Protein AF-A0A0F9ZRP2-F1 (afdb_monomer_lite)

pLDDT: mean 80.38, std 9.48, range [54.25, 91.75]

Secondary structure (DSSP, 8-state):
--HHHHHHHHHHHHHHHHHHHHT------TT-S---HHHHHHHHHHHHHHHHHHHHHHHHHHHHHHHHHTTT-HHHHHHHHHHHHHHHHHHHHHHHHHHHHHHHHHH--

Radius of gyration: 28.44 Å; chains: 1; bounding box: 88×27×47 Å

Sequence (109 aa):
MNKKLVLFFALSILLVLPVLSLAIAFAPQPGSGAVNIQSLISGIISILWWIFLGIIVIMFIIAGILFLTAQGSEDQLGKAKKAVIWGGVGVFVAILGYSAFITIQSFLL

Foldseek 3Di:
DPVVVVVVVVVVVVVCVVVVVVPDDDDPDPPPDDPDVVSVVLVVVVVVLVVLVVVLVVLVVVLVVLCVPVVPPPVSVVVSVVSVVVSVVSVVVSVVVVVVSVVVVVVVD

Structure (mmCIF, N/CA/C/O backbone):
data_AF-A0A0F9ZRP2-F1
#
_entry.id   AF-A0A0F9ZRP2-F1
#
loop_
_atom_site.group_PDB
_atom_site.id
_atom_site.type_symbol
_atom_site.label_atom_id
_atom_site.label_alt_id
_atom_site.label_comp_id
_atom_site.label_asym_id
_atom_site.label_entity_id
_atom_site.label_seq_id
_atom_site.pdbx_PDB_ins_code
_atom_site.Cartn_x
_atom_site.Cartn_y
_atom_site.Cartn_z
_atom_site.occupancy
_atom_site.B_iso_or_equiv
_atom_site.auth_seq_id
_atom_site.auth_comp_id
_atom_site.auth_asym_id
_atom_site.auth_atom_id
_atom_site.pdbx_PDB_model_num
ATOM 1 N N . MET A 1 1 ? 61.957 -19.568 2.932 1.00 59.31 1 MET A N 1
ATOM 2 C CA . MET A 1 1 ? 60.760 -19.428 2.073 1.00 59.31 1 MET A CA 1
ATOM 3 C C . MET A 1 1 ? 61.212 -19.276 0.629 1.00 59.31 1 MET A C 1
ATOM 5 O O . MET A 1 1 ? 61.989 -18.373 0.334 1.00 59.31 1 MET A O 1
ATOM 9 N N . ASN A 1 2 ? 60.812 -20.194 -0.252 1.00 79.06 2 ASN A N 1
ATOM 10 C CA . ASN A 1 2 ? 61.295 -20.206 -1.633 1.00 79.06 2 ASN A CA 1
ATOM 11 C C . ASN A 1 2 ? 60.655 -19.039 -2.387 1.00 79.06 2 ASN A C 1
ATOM 13 O O . ASN A 1 2 ? 59.453 -19.052 -2.629 1.00 79.06 2 ASN A O 1
ATOM 17 N N . LYS A 1 3 ? 61.445 -18.025 -2.758 1.00 78.50 3 LYS A N 1
ATOM 18 C CA . LYS A 1 3 ? 60.944 -16.791 -3.396 1.00 78.50 3 LYS A CA 1
ATOM 19 C C . LYS A 1 3 ? 60.112 -17.065 -4.661 1.00 78.50 3 LYS A C 1
ATOM 21 O O . LYS A 1 3 ? 59.163 -16.345 -4.939 1.00 78.50 3 LYS A O 1
ATOM 26 N N . LYS A 1 4 ? 60.412 -18.158 -5.375 1.00 82.62 4 LYS A N 1
ATOM 27 C CA . LYS A 1 4 ? 59.633 -18.636 -6.529 1.00 82.62 4 LYS A CA 1
ATOM 28 C C . LYS A 1 4 ? 58.218 -19.077 -6.142 1.00 82.62 4 LYS A C 1
ATOM 30 O O . LYS A 1 4 ? 57.275 -18.756 -6.848 1.00 82.62 4 LYS A O 1
ATOM 35 N N . LEU A 1 5 ? 58.066 -19.754 -5.003 1.00 84.56 5 LEU A N 1
ATOM 36 C CA . LEU A 1 5 ? 56.770 -20.209 -4.495 1.00 84.56 5 LEU A CA 1
ATOM 37 C C . LEU A 1 5 ? 55.858 -19.017 -4.171 1.00 84.56 5 LEU A C 1
ATOM 39 O O . LEU A 1 5 ? 54.686 -19.021 -4.526 1.00 84.56 5 LEU A O 1
ATOM 43 N N . VAL A 1 6 ? 56.428 -17.973 -3.562 1.00 87.62 6 VAL A N 1
ATOM 44 C CA . VAL A 1 6 ? 55.711 -16.727 -3.246 1.00 87.62 6 VAL A CA 1
ATOM 45 C C . VAL A 1 6 ? 55.248 -16.026 -4.526 1.00 87.62 6 VAL A C 1
ATOM 47 O O . VAL A 1 6 ? 54.115 -15.559 -4.591 1.00 87.62 6 VAL A O 1
ATOM 50 N N . LEU A 1 7 ? 56.092 -16.007 -5.563 1.00 86.56 7 LEU A N 1
ATOM 51 C CA . LEU A 1 7 ? 55.763 -15.410 -6.858 1.00 86.56 7 LEU A CA 1
ATOM 52 C C . LEU A 1 7 ? 54.606 -16.142 -7.558 1.00 86.56 7 LEU A C 1
ATOM 54 O O . LEU A 1 7 ? 53.683 -15.495 -8.043 1.00 86.56 7 LEU A O 1
ATOM 58 N N . PHE A 1 8 ? 54.623 -17.479 -7.579 1.00 86.19 8 PHE A N 1
ATOM 59 C CA . PHE A 1 8 ? 53.543 -18.273 -8.176 1.00 86.19 8 PHE A CA 1
ATOM 60 C C . PHE A 1 8 ? 52.208 -18.069 -7.452 1.00 86.19 8 PHE A C 1
ATOM 62 O O . PHE A 1 8 ? 51.174 -17.914 -8.101 1.00 86.19 8 PHE A O 1
ATOM 69 N N . PHE A 1 9 ? 52.235 -18.005 -6.119 1.00 86.50 9 PHE A N 1
ATOM 70 C CA . PHE A 1 9 ? 51.032 -17.763 -5.325 1.00 86.50 9 PHE A CA 1
ATOM 71 C C . PHE A 1 9 ? 50.462 -16.361 -5.586 1.00 86.50 9 PHE A C 1
ATOM 73 O O . PHE A 1 9 ? 49.269 -16.216 -5.850 1.00 86.50 9 PHE A O 1
ATOM 80 N N . ALA A 1 10 ? 51.319 -15.337 -5.626 1.00 87.56 10 ALA A N 1
ATOM 81 C CA . ALA A 1 10 ? 50.914 -13.969 -5.946 1.00 87.56 10 ALA A CA 1
ATOM 82 C C . ALA A 1 10 ? 50.317 -13.843 -7.360 1.00 87.56 10 ALA A C 1
ATOM 84 O O . ALA A 1 10 ? 49.297 -13.179 -7.539 1.00 87.56 10 ALA A O 1
ATOM 85 N N . LEU A 1 11 ? 50.904 -14.521 -8.353 1.00 87.50 11 LEU A N 1
ATOM 86 C CA . LEU A 1 11 ? 50.409 -14.507 -9.732 1.00 87.50 11 LEU A CA 1
ATOM 87 C C . LEU A 1 11 ? 49.014 -15.141 -9.838 1.00 87.50 11 LEU A C 1
ATOM 89 O O . LEU A 1 11 ? 48.142 -14.609 -10.521 1.00 87.50 11 LEU A O 1
ATOM 93 N N . SER A 1 12 ? 48.794 -16.251 -9.126 1.00 82.31 12 SER A N 1
ATOM 94 C CA . SER A 1 12 ? 47.499 -16.937 -9.112 1.00 82.31 12 SER A CA 1
ATOM 95 C C . SER A 1 12 ? 46.388 -16.070 -8.514 1.00 82.31 12 SER A C 1
ATOM 97 O O . SER A 1 12 ? 45.304 -15.993 -9.081 1.00 82.31 12 SER A O 1
ATOM 99 N N . ILE A 1 13 ? 46.678 -15.334 -7.437 1.0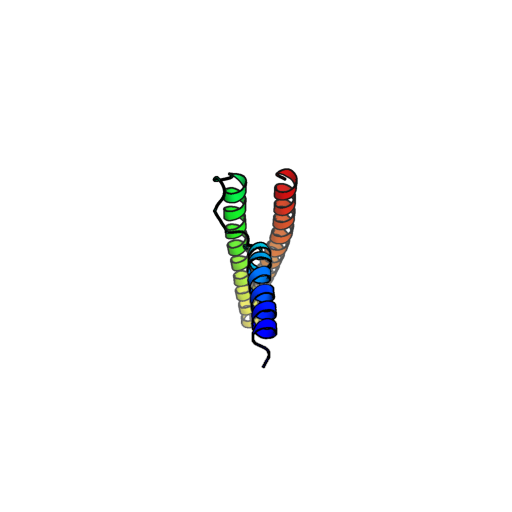0 84.44 13 ILE A N 1
ATOM 100 C CA . ILE A 1 13 ? 45.722 -14.410 -6.813 1.00 84.44 13 ILE A CA 1
ATOM 101 C C . ILE A 1 13 ? 45.384 -13.265 -7.774 1.00 84.44 13 ILE A C 1
ATOM 103 O O . ILE A 1 13 ? 44.215 -12.920 -7.938 1.00 84.44 13 ILE A O 1
ATOM 107 N N . LEU A 1 14 ? 46.389 -12.712 -8.457 1.00 86.81 14 LEU A N 1
ATOM 108 C CA . LEU A 1 14 ? 46.206 -11.587 -9.373 1.00 86.81 14 LEU A CA 1
ATOM 109 C C . LEU A 1 14 ? 45.355 -11.961 -10.599 1.00 86.81 14 LEU A C 1
ATOM 111 O O . LEU A 1 14 ? 44.565 -11.145 -11.062 1.00 86.81 14 LEU A O 1
ATOM 115 N N . LEU A 1 15 ? 45.454 -13.206 -11.074 1.00 85.38 15 LEU A N 1
ATOM 116 C CA . LEU A 1 15 ? 44.642 -13.740 -12.175 1.00 85.38 15 LEU A CA 1
ATOM 117 C C . LEU A 1 15 ? 43.191 -14.062 -11.780 1.00 85.38 15 LEU A C 1
ATOM 119 O O . LEU A 1 15 ? 42.329 -14.122 -12.653 1.00 85.38 15 LEU A O 1
ATOM 123 N N . VAL A 1 16 ? 42.900 -14.245 -10.488 1.00 84.19 16 VAL A N 1
ATOM 124 C CA . VAL A 1 16 ? 41.539 -14.522 -9.989 1.00 84.19 16 VAL A CA 1
ATOM 125 C C . VAL A 1 16 ? 40.739 -13.230 -9.761 1.00 84.19 16 VAL A C 1
ATOM 127 O O . VAL A 1 16 ? 39.517 -13.237 -9.898 1.00 84.19 16 VAL A O 1
ATOM 130 N N . LEU A 1 17 ? 41.401 -12.095 -9.500 1.00 82.94 17 LEU A N 1
ATOM 131 C CA . LEU A 1 17 ? 40.738 -10.798 -9.277 1.00 82.94 17 LEU A CA 1
ATOM 132 C C . LEU A 1 17 ? 39.803 -10.349 -10.425 1.00 82.94 17 LEU A C 1
ATOM 134 O O . LEU A 1 17 ? 38.688 -9.917 -10.129 1.00 82.94 17 LEU A O 1
ATOM 138 N N . PRO A 1 18 ? 40.172 -10.465 -11.720 1.00 80.31 18 PRO A N 1
ATOM 139 C CA . PRO A 1 18 ? 39.284 -10.092 -12.820 1.00 80.31 18 PRO A CA 1
ATOM 140 C C . PRO A 1 18 ? 38.039 -10.979 -12.883 1.00 80.31 18 PRO A C 1
ATOM 142 O O . PRO A 1 18 ? 36.953 -10.483 -13.156 1.00 80.31 18 PRO A O 1
ATOM 145 N N . VAL A 1 19 ? 38.170 -12.273 -12.576 1.00 78.50 19 VAL A N 1
ATOM 146 C CA . VAL A 1 19 ? 37.044 -13.221 -12.591 1.00 78.50 19 VAL A CA 1
ATOM 147 C C . VAL A 1 19 ? 35.996 -12.838 -11.541 1.00 78.50 19 VAL A C 1
ATOM 149 O O . VAL A 1 19 ? 34.801 -12.916 -11.808 1.00 78.50 19 VAL A O 1
ATOM 152 N N . LEU A 1 20 ? 36.435 -12.341 -10.380 1.00 77.19 20 LEU A N 1
ATOM 153 C CA . LEU A 1 20 ? 35.541 -11.805 -9.348 1.00 77.19 20 LEU A CA 1
ATOM 154 C C . LEU A 1 20 ? 34.887 -10.482 -9.773 1.00 77.19 20 LEU A C 1
ATOM 156 O O . LEU A 1 20 ? 33.722 -10.255 -9.461 1.00 77.19 20 LEU A O 1
ATOM 160 N N . SER A 1 21 ? 35.609 -9.638 -10.517 1.00 75.31 21 SER A N 1
ATOM 161 C CA . SER A 1 21 ? 35.072 -8.385 -11.068 1.00 75.31 21 SER A CA 1
ATOM 162 C C . SER A 1 21 ? 33.946 -8.632 -12.082 1.00 75.31 21 SER A C 1
ATOM 164 O O . SER A 1 21 ? 32.932 -7.940 -12.054 1.00 75.31 21 SER A O 1
ATOM 166 N N . LEU A 1 22 ? 34.070 -9.659 -12.935 1.00 71.88 22 LEU A N 1
ATOM 167 C CA . LEU A 1 22 ? 33.021 -10.032 -13.898 1.00 71.88 22 LEU A CA 1
ATOM 168 C C . LEU A 1 22 ? 31.813 -10.742 -13.257 1.00 71.88 22 LEU A C 1
ATOM 170 O O . LEU A 1 22 ? 30.746 -10.778 -13.864 1.00 71.88 22 LEU A O 1
ATOM 174 N N . ALA A 1 23 ? 31.958 -11.302 -12.053 1.00 68.81 23 ALA A N 1
ATOM 175 C CA . ALA A 1 23 ? 30.871 -11.967 -11.328 1.00 68.81 23 ALA A CA 1
ATOM 176 C C . ALA A 1 23 ? 29.999 -11.000 -10.504 1.00 68.81 23 ALA A C 1
ATOM 178 O O . ALA A 1 23 ? 29.009 -11.422 -9.903 1.00 68.81 23 ALA A O 1
ATOM 179 N N . ILE A 1 24 ? 30.343 -9.708 -10.462 1.00 67.62 24 ILE A N 1
ATOM 180 C CA . ILE A 1 24 ? 29.501 -8.694 -9.829 1.00 67.62 24 ILE A CA 1
ATOM 181 C C . ILE A 1 24 ? 28.243 -8.496 -10.682 1.00 67.62 24 ILE A C 1
ATOM 183 O O . ILE A 1 24 ? 28.260 -7.874 -11.743 1.00 67.62 24 ILE A O 1
ATOM 187 N N . ALA A 1 25 ? 27.124 -9.027 -10.192 1.00 64.62 25 ALA A N 1
ATOM 188 C CA . ALA A 1 25 ? 25.802 -8.657 -10.667 1.00 64.62 25 ALA A CA 1
ATOM 189 C C . ALA A 1 25 ? 25.504 -7.235 -10.176 1.00 64.62 25 ALA A C 1
ATOM 191 O O . ALA A 1 25 ? 25.249 -7.016 -8.989 1.00 64.62 25 ALA A O 1
ATOM 192 N N . PHE A 1 26 ? 25.553 -6.255 -11.077 1.00 60.88 26 PHE A N 1
ATOM 193 C CA . PHE A 1 26 ? 25.016 -4.932 -10.782 1.00 60.88 26 PHE A CA 1
ATOM 194 C C . PHE A 1 26 ? 23.525 -5.094 -10.482 1.00 60.88 26 PHE A C 1
ATOM 196 O O . PHE A 1 26 ? 22.774 -5.607 -11.316 1.00 60.88 26 PHE A O 1
ATOM 203 N N . ALA A 1 27 ? 23.099 -4.690 -9.282 1.00 63.53 27 ALA A N 1
ATOM 204 C CA . ALA A 1 27 ? 21.679 -4.582 -8.981 1.00 63.53 27 ALA A CA 1
ATOM 205 C C . ALA A 1 27 ? 21.017 -3.742 -10.089 1.00 63.53 27 ALA A C 1
ATOM 207 O O . ALA A 1 27 ? 21.640 -2.774 -10.543 1.00 63.53 27 ALA A O 1
ATOM 208 N N . PRO A 1 28 ? 19.800 -4.088 -10.549 1.00 60.62 28 PRO A N 1
ATOM 209 C CA . PRO A 1 28 ? 19.116 -3.297 -11.558 1.00 60.62 28 PRO A CA 1
ATOM 210 C C . PRO A 1 28 ? 19.033 -1.856 -11.056 1.00 60.62 28 PRO A C 1
ATOM 212 O O . PRO A 1 28 ? 18.356 -1.571 -10.070 1.00 60.62 28 PRO A O 1
ATOM 215 N N . GLN A 1 29 ? 19.780 -0.958 -11.691 1.00 61.00 29 GLN A N 1
ATOM 216 C CA . GLN A 1 29 ? 19.747 0.459 -11.365 1.00 61.00 29 GLN A CA 1
ATOM 217 C C . GLN A 1 29 ? 18.347 0.988 -11.713 1.00 61.00 29 GLN A C 1
ATOM 219 O O . GLN A 1 29 ? 17.937 0.898 -12.877 1.00 61.00 29 GLN A O 1
ATOM 224 N N . PRO A 1 30 ? 17.578 1.517 -10.744 1.00 54.50 30 PRO A N 1
ATOM 225 C CA . PRO A 1 30 ? 16.296 2.117 -11.058 1.00 54.50 30 PRO A CA 1
ATOM 226 C C . PRO A 1 30 ? 16.561 3.393 -11.867 1.00 54.50 30 PRO A C 1
ATOM 228 O O . PRO A 1 30 ? 17.051 4.380 -11.326 1.00 54.50 30 PRO A O 1
ATOM 231 N N . GLY A 1 31 ? 16.260 3.369 -13.170 1.00 62.41 31 GLY A N 1
ATOM 232 C CA . GLY A 1 31 ? 16.188 4.580 -13.997 1.00 62.41 31 GLY A CA 1
ATOM 233 C C . GLY A 1 31 ? 17.254 4.789 -15.081 1.00 62.41 31 GLY A C 1
ATOM 234 O O . GLY A 1 31 ? 17.318 5.889 -15.615 1.00 62.41 31 GLY A O 1
ATOM 235 N N . SER A 1 32 ? 18.064 3.791 -15.462 1.00 62.94 32 SER A N 1
ATOM 236 C CA . SER A 1 32 ? 19.093 3.975 -16.514 1.00 62.94 32 SER A CA 1
ATOM 237 C C . SER A 1 32 ? 18.671 3.600 -17.944 1.00 62.94 32 SER A C 1
ATOM 239 O O . SER A 1 32 ? 19.524 3.486 -18.823 1.00 62.94 32 SER A O 1
ATOM 241 N N . GLY A 1 33 ? 17.395 3.324 -18.191 1.00 54.25 33 GLY A N 1
ATOM 242 C CA . GLY A 1 33 ? 16.884 2.989 -19.521 1.00 54.25 33 GLY A CA 1
ATOM 243 C C . GLY A 1 33 ? 16.039 4.132 -20.060 1.00 54.25 33 GLY A C 1
ATOM 244 O O . GLY A 1 33 ? 15.405 4.830 -19.272 1.00 54.25 33 GLY A O 1
ATOM 245 N N . ALA A 1 34 ? 16.014 4.307 -21.385 1.00 60.84 34 ALA A N 1
ATOM 246 C CA . ALA A 1 34 ? 15.080 5.190 -22.083 1.00 60.84 34 ALA A CA 1
ATOM 247 C C . ALA A 1 34 ? 13.708 5.210 -21.391 1.00 60.84 34 ALA A C 1
ATOM 249 O O . ALA A 1 34 ? 13.220 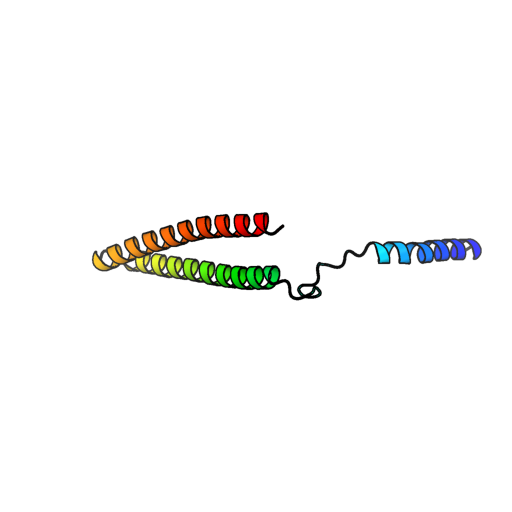4.152 -20.980 1.00 60.84 34 ALA A O 1
ATOM 250 N N . VAL A 1 35 ? 13.113 6.400 -21.249 1.00 63.53 35 VAL A N 1
ATOM 251 C CA . VAL A 1 35 ? 11.798 6.588 -20.624 1.00 63.53 35 VAL A CA 1
ATOM 252 C C . VAL A 1 35 ? 10.782 5.724 -21.367 1.00 63.53 35 VAL A C 1
ATOM 254 O O . VAL A 1 35 ? 10.252 6.099 -22.409 1.00 63.53 35 VAL A O 1
ATOM 257 N N . ASN A 1 36 ? 10.552 4.526 -20.842 1.00 75.56 36 ASN A N 1
ATOM 258 C CA . ASN A 1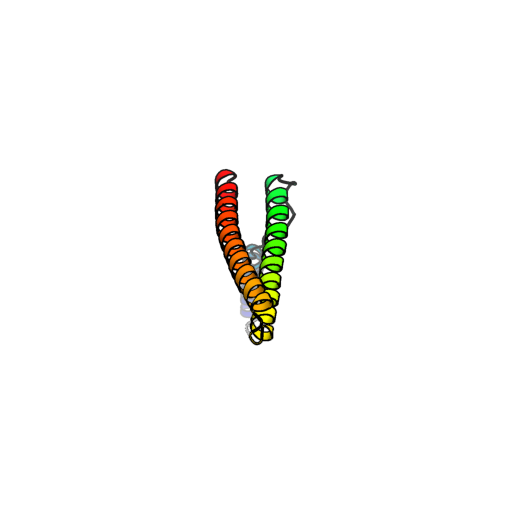 36 ? 9.552 3.612 -21.342 1.00 75.56 36 ASN A CA 1
ATOM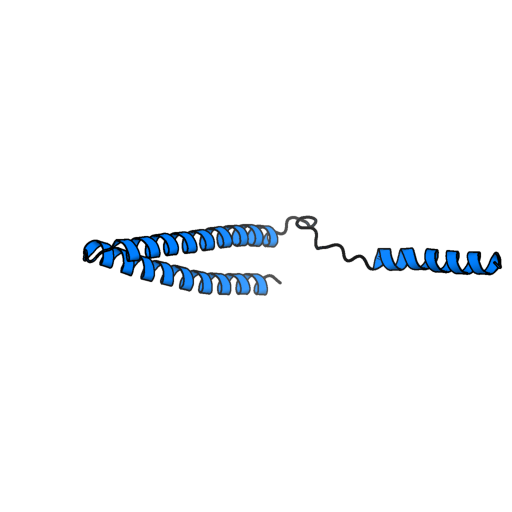 259 C C . ASN A 1 36 ? 8.241 4.048 -20.707 1.00 75.56 36 ASN A C 1
ATOM 261 O O . ASN A 1 36 ? 8.112 4.098 -19.487 1.00 75.56 36 ASN A O 1
ATOM 265 N N . ILE A 1 37 ? 7.253 4.369 -21.534 1.00 77.50 37 ILE A N 1
ATOM 266 C CA . ILE A 1 37 ? 5.922 4.785 -21.073 1.00 77.50 37 ILE A CA 1
ATOM 267 C C . ILE A 1 37 ? 5.358 3.753 -20.078 1.00 77.50 37 ILE A C 1
ATOM 269 O O . ILE A 1 37 ? 4.745 4.109 -19.075 1.00 77.50 37 ILE A O 1
ATOM 273 N N . GLN A 1 38 ? 5.678 2.477 -20.287 1.00 75.31 38 GLN A N 1
ATOM 274 C CA . GLN A 1 38 ? 5.351 1.375 -19.391 1.0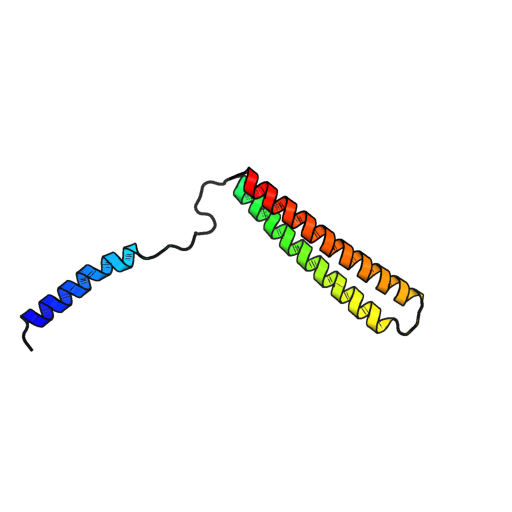0 75.31 38 GLN A CA 1
ATOM 275 C C . GLN A 1 38 ? 6.003 1.476 -18.002 1.00 75.31 38 GLN A C 1
ATOM 277 O O . GLN A 1 38 ? 5.331 1.220 -17.002 1.00 75.31 38 GLN A O 1
ATOM 282 N N . SER A 1 39 ? 7.274 1.889 -17.901 1.00 77.44 39 SER A N 1
ATOM 283 C CA . SER A 1 39 ? 7.932 2.054 -16.600 1.00 77.44 39 SER A CA 1
ATOM 284 C C . SER A 1 39 ? 7.354 3.243 -15.835 1.00 77.44 39 SER A C 1
ATOM 286 O O . SER A 1 39 ? 7.099 3.119 -14.639 1.00 77.44 39 SER A O 1
ATOM 288 N N . LEU A 1 40 ? 7.024 4.342 -16.523 1.00 81.38 40 LEU A N 1
ATOM 289 C CA . LEU A 1 40 ? 6.325 5.476 -15.913 1.00 81.38 40 LEU A CA 1
ATOM 290 C C . LEU A 1 40 ? 4.941 5.088 -15.382 1.00 81.38 40 LEU A C 1
ATOM 292 O O . LEU A 1 40 ? 4.630 5.375 -14.227 1.00 81.38 40 LEU A O 1
ATOM 296 N N . ILE A 1 41 ? 4.132 4.396 -16.190 1.00 80.81 41 ILE A N 1
ATOM 297 C CA . ILE A 1 41 ? 2.799 3.934 -15.781 1.00 80.81 41 ILE A CA 1
ATOM 298 C C . ILE A 1 41 ? 2.912 2.986 -14.582 1.00 80.81 41 ILE A C 1
ATOM 300 O O . ILE A 1 41 ? 2.199 3.159 -13.595 1.00 80.81 41 ILE A O 1
ATOM 304 N N . SER A 1 42 ? 3.844 2.028 -14.616 1.00 80.44 42 SER A N 1
ATOM 305 C CA . SER A 1 42 ? 4.057 1.105 -13.496 1.00 80.44 42 SER A CA 1
ATOM 306 C C . SER A 1 42 ? 4.516 1.814 -12.218 1.00 80.44 42 SER A C 1
ATOM 308 O O . SER A 1 42 ? 4.044 1.478 -11.134 1.00 80.44 42 SER A O 1
ATOM 310 N N . GLY A 1 43 ? 5.369 2.835 -12.336 1.00 84.25 43 GLY A N 1
ATOM 311 C CA . GLY A 1 43 ? 5.831 3.637 -11.207 1.00 84.25 43 GLY A CA 1
ATOM 312 C C . GLY A 1 43 ? 4.692 4.419 -10.558 1.00 84.25 43 GLY A C 1
ATOM 313 O O . GLY A 1 43 ? 4.522 4.362 -9.342 1.00 84.25 43 GLY A O 1
ATOM 314 N N . ILE A 1 44 ? 3.864 5.084 -11.370 1.00 84.31 44 ILE A N 1
ATOM 315 C CA . ILE A 1 44 ? 2.696 5.838 -10.892 1.00 84.31 44 ILE A CA 1
ATOM 316 C C . ILE A 1 44 ? 1.688 4.902 -10.219 1.00 84.31 44 ILE A C 1
ATOM 318 O O . ILE A 1 44 ? 1.231 5.194 -9.114 1.00 84.31 44 ILE A O 1
ATOM 322 N N . ILE A 1 45 ? 1.365 3.764 -10.846 1.00 84.50 45 ILE A N 1
ATOM 323 C CA . ILE A 1 45 ? 0.430 2.789 -10.272 1.00 84.50 45 ILE A CA 1
ATOM 324 C C . ILE A 1 45 ? 0.976 2.226 -8.958 1.00 84.50 45 ILE A C 1
ATOM 326 O O . ILE A 1 45 ? 0.221 2.127 -7.997 1.00 84.50 45 ILE A O 1
ATOM 330 N N . SER A 1 46 ? 2.271 1.907 -8.882 1.00 84.75 46 SER A N 1
ATOM 331 C CA . SER A 1 46 ? 2.902 1.401 -7.657 1.00 84.75 46 SER A CA 1
ATOM 332 C C . SER A 1 46 ? 2.773 2.399 -6.503 1.00 84.75 46 SER A C 1
ATOM 334 O O . SER A 1 46 ? 2.308 2.039 -5.422 1.00 84.75 46 SER A O 1
ATOM 336 N N . ILE A 1 47 ? 3.090 3.676 -6.744 1.00 87.75 47 ILE A N 1
ATOM 337 C CA . ILE A 1 47 ? 2.937 4.743 -5.743 1.00 87.75 47 ILE A CA 1
ATOM 338 C C . ILE A 1 47 ? 1.473 4.869 -5.304 1.00 87.75 47 ILE A C 1
ATOM 340 O O . ILE A 1 47 ? 1.189 4.933 -4.107 1.00 87.75 47 ILE A O 1
ATOM 344 N N . LEU A 1 48 ? 0.535 4.862 -6.255 1.00 88.00 48 LEU A N 1
ATOM 345 C CA . LEU A 1 48 ? -0.893 4.946 -5.957 1.00 88.00 48 LEU A CA 1
ATOM 346 C C . LEU A 1 48 ? -1.375 3.752 -5.119 1.00 88.00 48 LEU A C 1
ATOM 348 O O . LEU A 1 48 ? -2.180 3.928 -4.206 1.00 88.00 48 LEU A O 1
ATOM 352 N N . TRP A 1 49 ? -0.847 2.556 -5.386 1.00 86.62 49 TRP A N 1
ATOM 353 C CA . TRP A 1 49 ? -1.170 1.340 -4.645 1.00 86.62 49 TRP A CA 1
ATOM 354 C C . TRP A 1 49 ? -0.727 1.446 -3.180 1.00 86.62 49 TRP A C 1
ATOM 356 O O . TRP A 1 49 ? -1.508 1.154 -2.275 1.00 86.62 49 TRP A O 1
ATOM 366 N N . TRP A 1 50 ? 0.485 1.947 -2.924 1.00 86.31 50 TRP A N 1
ATOM 367 C CA . TRP A 1 50 ? 0.976 2.185 -1.561 1.00 86.31 50 TRP A CA 1
ATOM 368 C C . TRP A 1 50 ? 0.123 3.195 -0.791 1.00 86.31 50 TRP A C 1
ATOM 370 O O . TRP A 1 50 ? -0.197 2.968 0.377 1.00 86.31 50 TRP A O 1
ATOM 380 N N . ILE A 1 51 ? -0.289 4.283 -1.448 1.00 90.31 51 ILE A N 1
ATOM 381 C CA . ILE A 1 51 ? -1.182 5.285 -0.851 1.00 90.31 51 ILE A CA 1
ATOM 382 C C . ILE A 1 51 ? -2.535 4.651 -0.510 1.00 90.31 51 ILE A C 1
ATOM 384 O O . ILE A 1 51 ? -3.038 4.822 0.601 1.00 90.31 51 ILE A O 1
ATOM 388 N N . PHE A 1 52 ? -3.108 3.885 -1.440 1.00 89.00 52 PHE A N 1
ATOM 389 C CA . PHE A 1 52 ? -4.384 3.204 -1.244 1.00 89.00 52 PHE A CA 1
ATOM 390 C C . PHE A 1 52 ? -4.337 2.227 -0.064 1.00 89.00 52 PHE A C 1
ATOM 392 O O . PHE A 1 52 ? -5.218 2.254 0.798 1.00 89.00 52 PHE A O 1
ATOM 399 N N . LEU A 1 53 ? -3.276 1.419 0.032 1.00 89.12 53 LEU A N 1
ATOM 400 C CA . LEU A 1 53 ? -3.086 0.504 1.155 1.00 89.12 53 LEU A CA 1
ATOM 401 C C . LEU A 1 53 ? -2.973 1.262 2.488 1.00 89.12 53 LEU A C 1
ATOM 403 O O . LEU A 1 53 ? -3.584 0.863 3.479 1.00 89.12 53 LEU A O 1
ATOM 407 N N . GLY A 1 54 ? -2.249 2.385 2.507 1.00 91.38 54 GLY A N 1
ATOM 408 C CA . GLY A 1 54 ? -2.145 3.245 3.686 1.00 91.38 54 GLY A CA 1
ATOM 409 C C . GLY A 1 54 ? -3.506 3.758 4.167 1.00 91.38 54 GLY A C 1
ATOM 410 O O . GLY A 1 54 ? -3.803 3.701 5.360 1.00 91.38 54 GLY A O 1
ATOM 411 N N . ILE A 1 55 ? -4.372 4.185 3.243 1.00 90.75 55 ILE A N 1
ATOM 412 C CA . ILE A 1 55 ? -5.732 4.649 3.564 1.00 90.75 55 ILE A CA 1
ATOM 413 C C . ILE A 1 55 ? -6.570 3.520 4.178 1.00 90.75 55 ILE A C 1
ATOM 415 O O . ILE A 1 55 ? -7.273 3.751 5.165 1.00 90.75 55 ILE A O 1
ATOM 419 N N . ILE A 1 56 ? -6.479 2.301 3.635 1.00 89.56 56 ILE A N 1
ATOM 420 C CA . ILE A 1 56 ? -7.187 1.131 4.177 1.00 89.56 56 ILE A CA 1
ATOM 421 C C . ILE A 1 56 ? -6.786 0.894 5.634 1.00 89.56 56 ILE A C 1
ATOM 423 O O . ILE A 1 56 ? -7.655 0.754 6.494 1.00 89.56 56 ILE A O 1
ATOM 427 N N . VAL A 1 57 ? -5.486 0.890 5.933 1.00 90.38 57 VAL A N 1
ATOM 428 C CA . VAL A 1 57 ? -4.988 0.662 7.297 1.00 90.38 57 VAL A CA 1
ATOM 429 C C . VAL A 1 57 ? -5.525 1.722 8.262 1.00 90.38 57 VAL A C 1
ATOM 431 O O . VAL A 1 57 ? -6.021 1.380 9.335 1.00 90.38 57 VAL A O 1
ATOM 434 N N . ILE A 1 58 ? -5.504 2.997 7.869 1.00 91.44 58 ILE A N 1
ATOM 435 C CA . ILE A 1 58 ? -6.021 4.098 8.695 1.00 91.44 58 ILE A CA 1
ATOM 436 C C . ILE A 1 58 ? -7.524 3.930 8.964 1.00 91.44 58 ILE A C 1
ATOM 438 O O . ILE A 1 58 ? -7.965 4.074 10.105 1.00 91.44 58 ILE A O 1
ATOM 442 N N . MET A 1 59 ? -8.310 3.573 7.944 1.00 87.00 59 MET A N 1
ATOM 443 C CA . MET A 1 59 ? -9.745 3.297 8.093 1.00 87.00 59 MET A CA 1
ATOM 444 C C . MET A 1 59 ? -10.015 2.163 9.087 1.00 87.00 59 MET A C 1
ATOM 446 O O . MET A 1 59 ? -10.908 2.286 9.925 1.00 87.00 59 MET A O 1
ATOM 450 N N . PHE A 1 60 ? -9.225 1.086 9.047 1.00 88.56 60 PHE A N 1
ATOM 451 C CA . PHE A 1 60 ? -9.348 -0.013 10.007 1.00 88.56 60 PHE A CA 1
ATOM 452 C C . PHE A 1 60 ? -8.992 0.404 11.435 1.00 88.56 60 PHE A C 1
ATOM 454 O O . PHE A 1 60 ? -9.671 -0.014 12.371 1.00 88.56 60 PHE A O 1
ATOM 461 N N . ILE A 1 61 ? -7.978 1.254 11.615 1.00 90.75 61 ILE A N 1
ATOM 462 C CA . ILE A 1 61 ? -7.617 1.785 12.937 1.00 90.75 61 ILE A CA 1
ATOM 463 C C . ILE A 1 61 ? -8.769 2.620 13.506 1.00 90.75 61 ILE A C 1
ATOM 465 O O . ILE A 1 61 ? -9.180 2.402 14.645 1.00 90.75 61 ILE A O 1
ATOM 469 N N . ILE A 1 62 ? -9.335 3.533 12.710 1.00 87.94 62 ILE A N 1
ATOM 470 C CA . ILE A 1 62 ? -10.471 4.368 13.130 1.00 87.94 62 ILE A CA 1
ATOM 471 C C . ILE A 1 62 ? -11.685 3.493 13.456 1.00 87.94 62 ILE A C 1
ATOM 473 O O . ILE A 1 62 ? -12.328 3.699 14.484 1.00 87.94 62 ILE A O 1
ATOM 477 N N . ALA A 1 63 ? -11.975 2.490 12.624 1.00 86.50 63 ALA A N 1
ATOM 478 C CA . ALA A 1 63 ? -13.056 1.542 12.869 1.00 86.50 63 ALA A CA 1
ATOM 479 C C . ALA A 1 63 ? -12.848 0.765 14.179 1.00 86.50 63 ALA A C 1
ATOM 481 O O . ALA A 1 63 ? -13.795 0.607 14.945 1.00 86.50 63 ALA A O 1
ATOM 482 N N . GLY A 1 64 ? -11.617 0.327 14.459 1.00 86.00 64 GLY A N 1
ATOM 483 C CA . GLY A 1 64 ? -11.258 -0.373 15.691 1.00 86.00 64 GLY A CA 1
ATOM 484 C C . GLY A 1 64 ? -11.434 0.498 16.933 1.00 86.00 64 GLY A C 1
ATOM 485 O O . GLY A 1 64 ? -12.087 0.076 17.884 1.00 86.00 64 GLY A O 1
ATOM 486 N N . ILE A 1 65 ? -10.930 1.737 16.911 1.00 89.00 65 ILE A N 1
ATOM 487 C CA . ILE A 1 65 ? -11.105 2.684 18.023 1.00 89.00 65 ILE A CA 1
ATOM 488 C C . ILE A 1 65 ? -12.592 2.970 18.243 1.00 89.00 65 ILE A C 1
ATOM 490 O O . ILE A 1 65 ? -13.066 2.858 19.369 1.00 89.00 65 ILE A O 1
ATOM 494 N N . LEU A 1 66 ? -13.339 3.261 17.175 1.00 86.25 66 LEU A N 1
ATOM 495 C CA . LEU A 1 66 ? -14.773 3.538 17.249 1.00 86.25 66 LEU A CA 1
ATOM 496 C C . LEU A 1 66 ? -15.561 2.347 17.811 1.00 86.25 66 LEU A C 1
ATOM 498 O O . LEU A 1 66 ? -16.520 2.535 18.555 1.00 86.25 66 LEU A O 1
ATOM 502 N N . PHE A 1 67 ? -15.148 1.120 17.483 1.00 84.06 67 PHE A N 1
ATOM 503 C CA . PHE A 1 67 ? -15.756 -0.095 18.017 1.00 84.06 67 PHE A CA 1
ATOM 504 C C . PHE A 1 67 ? -15.500 -0.245 19.522 1.00 84.06 67 PHE A C 1
ATOM 506 O O . PHE A 1 67 ? -16.414 -0.588 20.269 1.00 84.06 67 PHE A O 1
ATOM 513 N N . LEU A 1 68 ? -14.282 0.064 19.978 1.00 85.31 68 LEU A N 1
ATOM 514 C CA . LEU A 1 68 ? -13.908 0.016 21.393 1.00 85.31 68 LEU A CA 1
ATOM 515 C C . LEU A 1 68 ? -14.577 1.130 22.217 1.00 85.31 68 LEU A C 1
ATOM 517 O O . LEU A 1 68 ? -14.968 0.897 23.359 1.00 85.31 68 LEU A O 1
ATOM 521 N N . THR A 1 69 ? -14.747 2.330 21.655 1.00 85.69 69 THR A N 1
ATOM 522 C CA . THR A 1 69 ? -15.352 3.473 22.362 1.00 85.69 69 THR A CA 1
ATOM 523 C C . THR A 1 69 ? -16.878 3.476 22.342 1.00 85.69 69 THR A C 1
ATOM 525 O O . THR A 1 69 ? -17.480 4.264 23.067 1.00 85.69 69 THR A O 1
ATOM 528 N N . ALA A 1 70 ? -17.526 2.610 21.555 1.00 80.44 70 ALA A N 1
ATOM 529 C CA . ALA A 1 70 ? -18.972 2.660 21.343 1.00 80.44 70 ALA A CA 1
ATOM 530 C C . ALA A 1 70 ? -19.823 2.438 22.613 1.00 80.44 70 ALA A C 1
ATOM 532 O O . ALA A 1 70 ? -20.989 2.830 22.593 1.00 80.44 70 ALA A O 1
ATOM 533 N N . GLN A 1 71 ? -19.273 1.840 23.686 1.00 74.19 71 GLN A N 1
ATOM 534 C CA . GLN A 1 71 ? -19.832 1.697 25.055 1.00 74.19 71 GLN A CA 1
ATOM 535 C C . GLN A 1 71 ? -21.357 1.429 25.176 1.00 74.19 71 GLN A C 1
ATOM 537 O O . GLN A 1 71 ? -21.967 1.730 26.197 1.00 74.19 71 GLN A O 1
ATOM 542 N N . GLY A 1 72 ? -21.992 0.835 24.160 1.00 67.44 72 GLY A N 1
ATOM 543 C CA . GLY A 1 72 ? -23.425 0.517 24.155 1.00 67.44 72 GLY A CA 1
ATOM 544 C C . GLY A 1 72 ? -24.358 1.577 23.555 1.00 67.44 72 GLY A C 1
ATOM 545 O O . GLY A 1 72 ? -25.564 1.354 23.542 1.00 67.44 72 GLY A O 1
ATOM 546 N N . SER A 1 73 ? -23.857 2.692 23.006 1.00 81.50 73 SER A N 1
ATOM 547 C CA . SER A 1 73 ? -24.705 3.592 22.207 1.00 81.50 73 SER A CA 1
ATOM 548 C C . SER A 1 73 ? -24.939 2.997 20.812 1.00 81.50 73 SER A C 1
ATOM 550 O O . SER A 1 73 ? -23.986 2.726 20.074 1.00 81.50 73 SER A O 1
ATOM 552 N N . GLU A 1 74 ? -26.203 2.777 20.437 1.00 78.06 74 GLU A N 1
ATOM 553 C CA . GLU A 1 74 ? -26.537 2.161 19.143 1.00 78.06 74 GLU A CA 1
ATOM 554 C C . GLU A 1 74 ? -25.980 2.950 17.953 1.00 78.06 74 GLU A C 1
ATOM 556 O O . GLU A 1 74 ? -25.548 2.361 16.963 1.00 78.06 74 GLU A O 1
ATOM 561 N N . ASP A 1 75 ? -25.923 4.278 18.067 1.00 83.25 75 ASP A N 1
ATOM 562 C CA . ASP A 1 75 ? -25.456 5.145 16.987 1.00 83.25 75 ASP A CA 1
ATOM 563 C C . ASP A 1 75 ? -23.951 4.970 16.708 1.00 83.25 75 ASP A C 1
ATOM 565 O O . ASP A 1 75 ? -23.529 4.855 15.553 1.00 83.25 75 ASP A O 1
ATOM 569 N N . GLN A 1 76 ? -23.120 4.862 17.752 1.00 78.62 76 GLN A N 1
ATOM 570 C CA . GLN A 1 76 ? -21.689 4.596 17.566 1.00 78.62 76 GLN A CA 1
ATOM 571 C C . GLN A 1 76 ? -21.427 3.156 17.129 1.00 78.62 76 GLN A C 1
ATOM 573 O O . GLN A 1 76 ? -20.564 2.920 16.282 1.00 78.62 76 GLN A O 1
ATOM 578 N N . LEU A 1 77 ? -22.211 2.197 17.630 1.00 81.69 77 LEU A N 1
ATOM 579 C CA . LEU A 1 77 ? -22.102 0.801 17.219 1.00 81.69 77 LEU A CA 1
ATOM 580 C C . LEU A 1 77 ? -22.483 0.612 15.741 1.00 81.69 77 LEU A C 1
ATOM 582 O O . LEU A 1 77 ? -21.816 -0.127 15.012 1.00 81.69 77 LEU A O 1
ATOM 586 N N . GLY A 1 78 ? -23.519 1.312 15.271 1.00 84.06 78 GLY A N 1
ATOM 587 C CA . GLY A 1 78 ? -23.926 1.329 13.868 1.00 84.06 78 GLY A CA 1
ATOM 588 C C . GLY A 1 78 ? -22.844 1.908 12.956 1.00 84.06 78 GLY A C 1
ATOM 589 O O . GLY A 1 78 ? -22.528 1.321 11.916 1.00 84.06 78 GLY A O 1
ATOM 590 N N . LYS A 1 79 ? -22.214 3.016 13.367 1.00 83.38 79 LYS A N 1
ATOM 591 C CA . LYS A 1 79 ? -21.086 3.621 12.639 1.00 83.38 79 LYS A CA 1
ATOM 592 C C . LYS A 1 79 ? -19.869 2.696 12.602 1.00 83.38 79 LYS A C 1
ATOM 594 O O . LYS A 1 79 ? -19.305 2.503 11.527 1.00 83.38 79 LYS A O 1
ATOM 599 N N . ALA A 1 80 ? -19.517 2.059 13.719 1.00 82.19 80 ALA A N 1
ATOM 600 C CA . ALA A 1 80 ? -18.406 1.112 13.783 1.00 82.19 80 ALA A CA 1
ATOM 601 C C . ALA A 1 80 ? -18.625 -0.096 12.857 1.00 82.19 80 ALA A C 1
ATOM 603 O O . ALA A 1 80 ? -17.742 -0.445 12.075 1.00 82.19 80 ALA A O 1
ATOM 604 N N . LYS A 1 81 ? -19.830 -0.685 12.856 1.00 83.12 81 LYS A N 1
ATOM 605 C CA . LYS A 1 81 ? -20.178 -1.786 11.939 1.00 83.12 81 LYS A CA 1
ATOM 606 C C . LYS A 1 81 ? -20.058 -1.376 10.474 1.00 83.12 81 LYS A C 1
ATOM 608 O O . LYS A 1 81 ? -19.475 -2.112 9.682 1.00 83.12 81 LYS A O 1
ATOM 613 N N . LYS A 1 82 ? -20.576 -0.200 10.106 1.00 86.88 82 LYS A N 1
ATOM 614 C CA . LYS A 1 82 ? -20.438 0.309 8.735 1.00 86.88 82 LYS A CA 1
ATOM 615 C C . LYS A 1 82 ? -18.977 0.546 8.364 1.00 86.88 82 LYS A C 1
ATOM 617 O O . LYS A 1 82 ? -18.590 0.176 7.262 1.00 86.88 82 LYS A O 1
ATOM 622 N N . ALA A 1 83 ? -18.174 1.106 9.266 1.00 86.75 83 ALA A N 1
ATOM 623 C CA . ALA A 1 83 ? -16.752 1.338 9.031 1.00 86.75 83 ALA A CA 1
ATOM 624 C C . ALA A 1 83 ? -15.990 0.026 8.774 1.00 86.75 83 ALA A C 1
ATOM 626 O O . ALA A 1 83 ? -15.209 -0.047 7.831 1.00 86.75 83 ALA A O 1
ATOM 627 N N . VAL A 1 84 ? -16.280 -1.037 9.534 1.00 85.19 84 VAL A N 1
ATOM 628 C CA . VAL A 1 84 ? -15.693 -2.371 9.311 1.00 85.19 84 VAL A CA 1
ATOM 629 C C . VAL A 1 84 ? -16.119 -2.960 7.964 1.00 85.19 84 VAL A C 1
ATOM 631 O O . VAL A 1 84 ? -15.278 -3.484 7.237 1.00 85.19 84 VAL A O 1
ATOM 634 N N . ILE A 1 85 ? -17.400 -2.848 7.593 1.00 87.88 85 ILE A N 1
ATOM 635 C CA . ILE A 1 85 ? -17.897 -3.328 6.293 1.00 87.88 85 ILE A CA 1
ATOM 636 C C . ILE A 1 85 ? -17.203 -2.585 5.147 1.00 87.88 85 ILE A C 1
ATOM 638 O O . ILE A 1 85 ? -16.695 -3.218 4.226 1.00 87.88 85 ILE A O 1
ATOM 642 N N . TRP A 1 86 ? -17.128 -1.255 5.216 1.00 87.06 86 TRP A N 1
ATOM 643 C CA . TRP A 1 86 ? -16.446 -0.444 4.206 1.00 87.06 86 TRP A CA 1
ATOM 644 C C . TRP A 1 86 ? -14.940 -0.721 4.143 1.00 87.06 86 TRP A C 1
ATOM 646 O O . TRP A 1 86 ? -14.385 -0.784 3.048 1.00 87.06 86 TRP A O 1
ATOM 656 N N . GLY A 1 87 ? -14.291 -0.967 5.284 1.00 86.19 87 GLY A N 1
ATOM 657 C CA . GLY A 1 87 ? -12.906 -1.435 5.334 1.00 86.19 87 GLY A CA 1
ATOM 658 C C . GLY A 1 87 ? -12.724 -2.784 4.632 1.00 86.19 87 GLY A C 1
ATOM 659 O O . GLY A 1 87 ? -11.831 -2.935 3.801 1.00 86.19 87 GLY A O 1
ATOM 660 N N . GLY A 1 88 ? -13.614 -3.746 4.895 1.00 89.62 88 GLY A N 1
ATOM 661 C CA . GLY A 1 88 ? -13.620 -5.051 4.229 1.00 89.62 88 GLY A CA 1
ATOM 662 C C . GLY A 1 88 ? -13.828 -4.952 2.715 1.00 89.62 88 GLY A C 1
ATOM 663 O O . GLY A 1 88 ? -13.121 -5.606 1.950 1.00 89.62 88 GLY A O 1
ATOM 664 N N . VAL A 1 89 ? -14.733 -4.077 2.266 1.00 89.56 89 VAL A N 1
ATOM 665 C CA . VAL A 1 89 ? -14.927 -3.776 0.838 1.00 89.56 89 VAL A CA 1
ATOM 666 C C . VAL A 1 89 ? -13.661 -3.165 0.231 1.00 89.56 89 VAL A C 1
ATOM 668 O O . VAL A 1 89 ? -13.269 -3.557 -0.864 1.00 89.56 89 VAL A O 1
ATOM 671 N N . GLY A 1 90 ? -12.975 -2.267 0.943 1.00 87.00 90 GLY A N 1
ATOM 672 C CA . GLY A 1 90 ? -11.701 -1.692 0.501 1.00 87.00 90 GLY A CA 1
ATOM 673 C C . GLY A 1 90 ? -10.622 -2.751 0.256 1.00 87.00 90 GLY A C 1
ATOM 674 O O . GLY A 1 90 ? -9.946 -2.717 -0.770 1.00 87.00 90 GLY A O 1
ATOM 675 N N . VAL A 1 91 ? -10.513 -3.742 1.145 1.00 88.81 91 VAL A N 1
ATOM 676 C CA . VAL A 1 91 ? -9.602 -4.888 0.966 1.00 88.81 91 VAL A CA 1
ATOM 677 C C . VAL A 1 91 ? -10.009 -5.734 -0.238 1.00 88.81 91 VAL A C 1
ATOM 679 O O . VAL A 1 91 ? -9.158 -6.121 -1.036 1.00 88.81 91 VAL A O 1
ATOM 682 N N . PHE A 1 92 ? -11.306 -5.983 -0.417 1.00 91.75 92 PHE A N 1
ATOM 683 C CA . PHE A 1 92 ? -11.808 -6.734 -1.566 1.00 91.75 92 P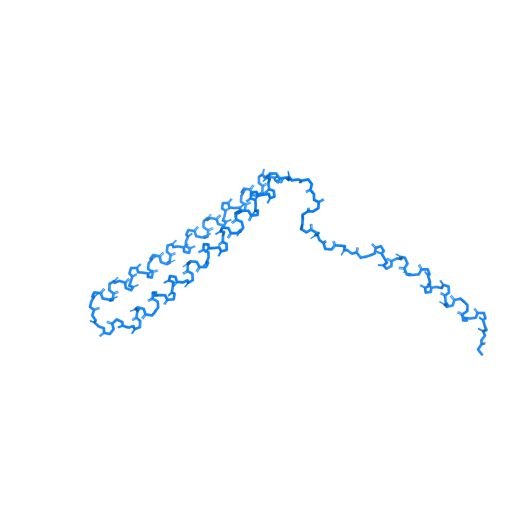HE A CA 1
ATOM 684 C C . PHE A 1 92 ? -11.460 -6.042 -2.893 1.00 91.75 92 PHE A C 1
ATOM 686 O O . PHE A 1 92 ? -10.956 -6.674 -3.821 1.00 91.75 92 PHE A O 1
ATOM 693 N N . VAL A 1 93 ? -11.641 -4.720 -2.961 1.00 89.62 93 VAL A N 1
ATOM 694 C CA . VAL A 1 93 ? -11.249 -3.902 -4.117 1.00 89.62 93 VAL A CA 1
ATOM 695 C C . VAL A 1 93 ? -9.733 -3.912 -4.323 1.00 89.62 93 VAL A C 1
ATOM 697 O O . VAL A 1 93 ? -9.289 -4.001 -5.465 1.00 89.62 93 VAL A O 1
ATOM 700 N N . ALA A 1 94 ? -8.928 -3.882 -3.255 1.00 87.44 94 ALA A N 1
ATOM 701 C CA . ALA A 1 94 ? -7.468 -3.961 -3.358 1.00 87.44 94 ALA A CA 1
ATOM 702 C C . ALA A 1 94 ? -7.011 -5.259 -4.045 1.00 87.44 94 ALA A C 1
ATOM 704 O O . ALA A 1 94 ? -6.143 -5.230 -4.918 1.00 87.44 94 ALA A O 1
ATOM 705 N N . ILE A 1 95 ? -7.634 -6.389 -3.693 1.00 88.75 95 ILE A N 1
ATOM 706 C CA . ILE A 1 95 ? -7.346 -7.701 -4.289 1.00 88.75 95 ILE A CA 1
ATOM 707 C C . ILE A 1 95 ? -7.700 -7.705 -5.783 1.00 88.75 95 ILE A C 1
ATOM 709 O O . ILE A 1 95 ? -6.893 -8.135 -6.609 1.00 88.75 95 ILE A O 1
ATOM 713 N N . LEU A 1 96 ? -8.872 -7.176 -6.147 1.00 87.50 96 LEU A N 1
ATOM 714 C CA . LEU A 1 96 ? -9.284 -7.057 -7.551 1.00 87.50 96 LEU A CA 1
ATOM 715 C C . LEU A 1 96 ? -8.350 -6.136 -8.348 1.00 87.50 96 LEU A C 1
ATOM 717 O O . LEU A 1 96 ? -7.941 -6.473 -9.459 1.00 87.50 96 LEU A O 1
ATOM 721 N N . GLY A 1 97 ? -7.964 -4.997 -7.770 1.00 85.25 97 GLY A N 1
ATOM 722 C CA . GLY A 1 97 ? -7.029 -4.059 -8.387 1.00 85.25 97 GLY A CA 1
ATOM 723 C C . GLY A 1 97 ? -5.645 -4.671 -8.608 1.00 85.25 97 GLY A C 1
ATOM 724 O O . GLY A 1 97 ? -5.040 -4.465 -9.658 1.00 85.25 97 GLY A O 1
ATOM 725 N N . TYR A 1 98 ? -5.159 -5.477 -7.661 1.00 82.75 98 TYR A N 1
ATOM 726 C CA . TYR A 1 98 ? -3.891 -6.195 -7.800 1.00 82.75 98 TYR A CA 1
ATOM 727 C C . TYR A 1 98 ? -3.925 -7.226 -8.941 1.00 82.75 98 TYR A C 1
ATOM 729 O O . TYR A 1 98 ? -2.982 -7.310 -9.727 1.00 82.75 98 TYR A O 1
ATOM 737 N N . SER A 1 99 ? -5.037 -7.951 -9.098 1.00 83.56 99 SER A N 1
ATOM 738 C CA . SER A 1 99 ? -5.234 -8.875 -10.224 1.00 83.56 99 SER A CA 1
ATOM 739 C C . SER A 1 99 ? -5.212 -8.158 -11.582 1.00 83.56 99 SER A C 1
ATOM 741 O O . SER A 1 99 ? -4.535 -8.609 -12.512 1.00 83.56 99 SER A O 1
ATOM 743 N N . ALA A 1 100 ? -5.884 -7.007 -11.689 1.00 80.25 100 ALA A N 1
ATOM 744 C CA . ALA A 1 100 ? -5.857 -6.192 -12.901 1.00 80.25 100 ALA A CA 1
ATOM 745 C C . ALA A 1 100 ? -4.441 -5.678 -13.213 1.00 80.25 100 ALA A C 1
ATOM 747 O O . ALA A 1 100 ? -4.007 -5.738 -14.361 1.00 80.25 100 ALA A O 1
ATOM 748 N N . PHE A 1 101 ? -3.689 -5.239 -12.197 1.00 78.12 101 PHE A N 1
ATOM 749 C CA . PHE A 1 101 ? -2.309 -4.779 -12.364 1.00 78.12 101 PHE A CA 1
ATOM 750 C C . PHE A 1 101 ? -1.388 -5.865 -12.938 1.00 78.12 101 PHE A C 1
ATOM 752 O O . PHE A 1 101 ? -0.662 -5.603 -13.897 1.00 78.12 101 PHE A O 1
ATOM 759 N N . ILE A 1 102 ? -1.452 -7.087 -12.398 1.00 79.75 102 ILE A N 1
ATOM 760 C CA . ILE A 1 102 ? -0.664 -8.225 -12.900 1.00 79.75 102 ILE A CA 1
ATOM 761 C C . ILE A 1 102 ? -1.013 -8.524 -14.358 1.00 79.75 102 ILE A C 1
ATOM 763 O O . ILE A 1 102 ? -0.122 -8.725 -15.178 1.00 79.75 102 ILE A O 1
ATOM 767 N N . THR A 1 103 ? -2.304 -8.504 -14.685 1.00 79.06 103 THR A N 1
ATOM 768 C CA . THR A 1 103 ? -2.793 -8.773 -16.041 1.00 79.06 103 THR A CA 1
ATOM 769 C C . THR A 1 103 ? -2.266 -7.732 -17.034 1.00 79.06 103 THR A C 1
ATOM 771 O O . THR A 1 103 ? -1.764 -8.074 -18.099 1.00 79.06 103 THR A O 1
ATOM 774 N N . ILE A 1 104 ? -2.305 -6.446 -16.676 1.00 75.88 104 ILE A N 1
ATOM 775 C CA . ILE A 1 104 ? -1.773 -5.366 -17.522 1.00 75.88 104 ILE A CA 1
ATOM 776 C C . ILE A 1 104 ? -0.261 -5.528 -17.740 1.00 75.88 104 ILE A C 1
ATOM 778 O O . ILE A 1 104 ? 0.222 -5.319 -18.850 1.00 75.88 104 ILE A O 1
ATOM 782 N N . GLN A 1 105 ? 0.487 -5.924 -16.706 1.00 69.31 105 GLN A N 1
ATOM 783 C CA . GLN A 1 105 ? 1.928 -6.176 -16.816 1.00 69.31 105 GLN A CA 1
ATOM 784 C C . GLN A 1 105 ? 2.234 -7.351 -17.751 1.00 69.31 105 GLN A C 1
ATOM 786 O O . GLN A 1 105 ? 3.138 -7.245 -18.573 1.00 69.31 105 GLN A O 1
ATOM 791 N N . SER A 1 106 ? 1.466 -8.442 -17.660 1.00 71.06 106 SER A N 1
ATOM 792 C CA . SER A 1 106 ? 1.677 -9.643 -18.475 1.00 71.06 106 SER A CA 1
ATOM 793 C C . SER A 1 106 ? 1.331 -9.461 -19.951 1.00 71.06 106 SER A C 1
ATOM 795 O O . SER A 1 106 ? 1.869 -10.180 -20.777 1.00 71.06 106 SER A O 1
ATOM 797 N N . PHE A 1 107 ? 0.430 -8.533 -20.289 1.00 65.44 107 PHE A N 1
ATOM 798 C CA . PHE A 1 107 ? 0.079 -8.227 -21.682 1.00 65.44 107 PHE A CA 1
ATOM 799 C C . PHE A 1 107 ? 1.040 -7.239 -22.357 1.00 65.44 107 PHE A C 1
ATOM 801 O O . PHE A 1 107 ? 0.995 -7.088 -23.575 1.00 65.44 107 PHE A O 1
ATOM 808 N N . LEU A 1 108 ? 1.867 -6.536 -21.578 1.00 61.91 108 LEU A N 1
ATOM 809 C CA . LEU A 1 108 ? 2.856 -5.584 -22.087 1.00 61.91 108 LEU A CA 1
ATOM 810 C C . LEU A 1 108 ? 4.293 -6.152 -22.117 1.00 61.91 108 LEU A C 1
ATOM 812 O O . LEU A 1 108 ? 5.211 -5.418 -22.481 1.00 61.91 108 LEU A O 1
ATOM 816 N N . LEU A 1 109 ? 4.504 -7.406 -21.699 1.00 55.97 109 LEU A N 1
ATOM 817 C CA . LEU A 1 109 ? 5.747 -8.176 -21.871 1.00 55.97 109 LEU A CA 1
ATOM 818 C C . LEU A 1 109 ? 5.590 -9.155 -23.038 1.00 55.97 109 LEU A C 1
ATOM 820 O O . LEU A 1 109 ? 6.602 -9.375 -23.738 1.00 55.97 109 LEU A O 1
#